Protein AF-M6RIK0-F1 (afdb_monomer_lite)

pLDDT: mean 77.54, std 10.51, range [54.94, 93.0]

Sequence (60 aa):
KLRFNFFIRFQVLLFKKALFIICLLSAVSIFSSDLPDFQLKDQRNKVLNSKNLKGKMVFF

Secondary structure (DSSP, 8-state):
-HHHHHHHHHHHHHHHHHHHHHHHHHHHHHHTS-PPP-EEE-TTS-EEEHHHHTTS----

Organism: NCBI:txid1049910

Structure (mmCIF, N/CA/C/O backbone):
data_AF-M6RIK0-F1
#
_entry.id   AF-M6RIK0-F1
#
loop_
_atom_site.group_PDB
_atom_site.id
_atom_site.type_symbol
_atom_site.label_atom_id
_atom_site.label_alt_id
_atom_site.label_comp_id
_atom_site.label_asym_id
_atom_site.label_entity_id
_atom_site.label_seq_id
_atom_site.pdbx_PDB_ins_code
_atom_site.Cartn_x
_atom_site.Cartn_y
_atom_site.Cartn_z
_atom_site.occupancy
_atom_site.B_iso_or_equiv
_atom_site.auth_seq_id
_atom_site.auth_comp_id
_atom_site.auth_asym_id
_atom_site.auth_atom_id
_atom_site.pdbx_PDB_model_num
ATOM 1 N N . LYS A 1 1 ? 26.846 -6.517 -31.062 1.00 56.56 1 LYS A N 1
ATOM 2 C CA . LYS A 1 1 ? 25.417 -6.936 -31.014 1.00 56.56 1 LYS A CA 1
ATOM 3 C C . LYS A 1 1 ? 25.003 -7.526 -29.650 1.00 56.56 1 LYS A C 1
ATOM 5 O O . LYS A 1 1 ? 23.988 -7.098 -29.125 1.00 56.56 1 LYS A O 1
ATOM 10 N N . LEU A 1 2 ? 25.797 -8.411 -29.018 1.00 61.44 2 LEU A N 1
ATOM 11 C CA . LEU A 1 2 ? 25.448 -9.062 -27.732 1.00 61.44 2 LEU A CA 1
ATOM 12 C C . LEU A 1 2 ? 25.380 -8.124 -26.500 1.00 61.44 2 LEU A C 1
ATOM 14 O O . LEU A 1 2 ? 24.454 -8.226 -25.700 1.00 61.44 2 LEU A O 1
ATOM 18 N N . ARG A 1 3 ? 26.325 -7.177 -26.369 1.00 62.03 3 ARG A N 1
ATOM 19 C CA . ARG A 1 3 ? 26.399 -6.228 -25.233 1.00 62.03 3 ARG A CA 1
ATOM 20 C C . ARG A 1 3 ? 25.165 -5.325 -25.098 1.00 62.03 3 ARG A C 1
ATOM 22 O O . ARG A 1 3 ? 24.735 -5.041 -23.988 1.00 62.03 3 ARG A O 1
ATOM 29 N N . PHE A 1 4 ? 24.568 -4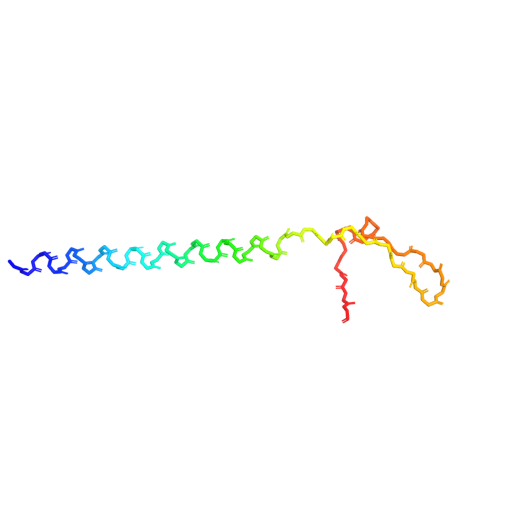.933 -26.223 1.00 63.62 4 PHE A N 1
ATOM 30 C CA . PHE A 1 4 ? 23.358 -4.104 -26.251 1.00 63.62 4 PHE A CA 1
ATOM 31 C C . PHE A 1 4 ? 22.150 -4.844 -25.658 1.00 63.62 4 PHE A C 1
ATOM 33 O O . PHE A 1 4 ? 21.386 -4.277 -24.885 1.00 63.62 4 PHE A O 1
ATOM 40 N N . ASN A 1 5 ? 22.026 -6.143 -25.949 1.00 73.00 5 ASN A N 1
ATOM 41 C CA . ASN A 1 5 ? 20.943 -6.983 -25.437 1.00 73.00 5 ASN A CA 1
ATOM 42 C C . ASN A 1 5 ? 21.059 -7.206 -23.917 1.00 73.00 5 ASN A C 1
ATOM 44 O O . ASN A 1 5 ? 20.060 -7.231 -23.201 1.00 73.00 5 ASN A O 1
ATOM 48 N N . PHE A 1 6 ? 22.289 -7.308 -23.405 1.00 77.44 6 PHE A N 1
ATOM 49 C CA . PHE A 1 6 ? 22.543 -7.377 -21.965 1.00 77.44 6 PHE A CA 1
ATOM 50 C C . PHE A 1 6 ? 22.161 -6.072 -21.254 1.00 77.44 6 PHE A C 1
ATOM 52 O O . PHE A 1 6 ? 21.486 -6.102 -20.228 1.00 77.44 6 PHE A O 1
ATOM 59 N N . PHE A 1 7 ? 22.524 -4.926 -21.836 1.00 81.44 7 PHE A N 1
ATOM 60 C CA . PHE A 1 7 ? 22.206 -3.613 -21.273 1.00 81.44 7 PHE A CA 1
ATOM 61 C C . PHE A 1 7 ? 20.693 -3.350 -21.227 1.00 81.44 7 PHE A C 1
ATOM 63 O O . PHE A 1 7 ? 20.175 -2.876 -20.219 1.00 81.44 7 PHE A O 1
ATOM 70 N N . ILE A 1 8 ? 19.963 -3.745 -22.276 1.00 83.62 8 ILE A N 1
ATOM 71 C CA . ILE A 1 8 ? 18.496 -3.657 -22.320 1.00 83.62 8 ILE A CA 1
ATOM 72 C C . ILE A 1 8 ? 17.863 -4.546 -21.242 1.00 83.62 8 ILE A C 1
ATOM 74 O O . ILE A 1 8 ? 16.977 -4.098 -20.519 1.00 83.62 8 ILE A O 1
ATOM 78 N N . ARG A 1 9 ? 18.336 -5.787 -21.071 1.00 82.19 9 ARG A N 1
ATOM 79 C CA . ARG A 1 9 ? 17.837 -6.680 -20.009 1.00 82.19 9 ARG A CA 1
ATOM 80 C C . ARG A 1 9 ? 18.068 -6.108 -18.612 1.00 82.19 9 ARG A C 1
ATOM 82 O O . ARG A 1 9 ? 17.191 -6.225 -17.761 1.00 82.19 9 ARG A O 1
ATOM 89 N N . PHE A 1 10 ? 19.217 -5.476 -18.387 1.00 85.69 10 PHE A N 1
ATOM 90 C CA . PHE A 1 10 ? 19.537 -4.844 -17.111 1.00 85.69 10 PHE A CA 1
ATOM 91 C C . PHE A 1 10 ? 18.627 -3.641 -16.819 1.00 85.69 10 PHE A C 1
ATOM 93 O O . PHE A 1 10 ? 18.059 -3.552 -15.734 1.00 85.69 10 PHE A O 1
ATOM 100 N N . GLN A 1 11 ? 18.404 -2.777 -17.813 1.00 87.94 11 GLN A N 1
ATOM 101 C CA . GLN A 1 11 ? 17.458 -1.656 -17.733 1.00 87.94 11 GLN A CA 1
ATOM 102 C C . GLN A 1 11 ? 16.031 -2.130 -17.418 1.00 87.94 11 GLN A C 1
ATOM 104 O O . GLN A 1 11 ? 15.385 -1.605 -16.513 1.00 87.94 11 GLN A O 1
ATOM 109 N N . VAL A 1 12 ? 15.553 -3.176 -18.102 1.00 89.38 12 VAL A N 1
ATOM 110 C CA . VAL A 1 12 ? 14.222 -3.760 -17.858 1.00 89.38 12 VAL A CA 1
ATOM 111 C C . VAL A 1 12 ? 14.111 -4.331 -16.442 1.00 89.38 12 VAL A C 1
ATOM 113 O O . VAL A 1 12 ? 13.085 -4.153 -15.782 1.00 89.38 12 VAL A O 1
ATOM 116 N N . LEU A 1 13 ? 15.162 -4.991 -15.946 1.00 90.12 13 LEU A N 1
ATOM 117 C CA . LEU A 1 13 ? 15.192 -5.528 -14.586 1.00 90.12 13 LEU A CA 1
ATOM 118 C C . LEU A 1 13 ? 15.112 -4.407 -13.539 1.00 90.12 13 LEU A C 1
ATOM 120 O O . LEU A 1 13 ? 14.313 -4.505 -12.607 1.00 90.12 13 LEU A O 1
ATOM 124 N N . LEU A 1 14 ? 15.899 -3.341 -13.711 1.00 90.69 14 LEU A N 1
ATOM 125 C CA . LEU A 1 14 ? 15.882 -2.172 -12.830 1.00 90.69 14 LEU A CA 1
ATOM 126 C C . LEU A 1 14 ? 14.523 -1.473 -12.841 1.00 90.69 14 LEU A C 1
ATOM 128 O O . LEU A 1 14 ? 13.972 -1.191 -11.779 1.00 90.69 14 LEU A O 1
ATOM 132 N N . PHE A 1 15 ? 13.944 -1.267 -14.023 1.00 91.06 15 PHE A N 1
ATOM 133 C CA . PHE A 1 15 ? 12.631 -0.647 -14.170 1.00 91.06 15 PHE A CA 1
ATOM 134 C C . PHE A 1 15 ? 11.537 -1.447 -13.452 1.00 91.06 15 PHE A C 1
ATOM 136 O O . PHE A 1 15 ? 10.732 -0.889 -12.708 1.00 91.06 15 PHE A O 1
ATOM 143 N N . LYS A 1 16 ? 11.553 -2.779 -13.589 1.00 92.06 16 LYS A N 1
ATOM 144 C CA . LYS A 1 16 ? 10.597 -3.662 -12.907 1.00 92.06 16 LYS A CA 1
ATOM 145 C C . LYS A 1 16 ? 10.732 -3.593 -11.383 1.00 92.06 16 LYS A C 1
ATOM 147 O O . LYS A 1 16 ? 9.726 -3.619 -10.678 1.00 92.06 16 LYS A O 1
ATOM 152 N N . LYS A 1 17 ? 11.961 -3.491 -10.866 1.00 92.06 17 LYS A N 1
ATOM 153 C CA . LYS A 1 17 ? 12.225 -3.326 -9.427 1.00 92.06 17 LYS A CA 1
ATOM 154 C C . LYS A 1 17 ? 11.760 -1.962 -8.914 1.00 92.06 17 LYS A C 1
ATOM 156 O O . LYS A 1 17 ? 11.126 -1.914 -7.866 1.00 92.06 17 LYS A O 1
ATOM 161 N N . ALA A 1 18 ? 12.015 -0.889 -9.659 1.00 93.00 18 ALA A N 1
ATOM 162 C CA . ALA A 1 18 ? 11.553 0.453 -9.315 1.00 93.00 18 ALA A CA 1
ATOM 163 C C . ALA A 1 18 ? 10.019 0.524 -9.252 1.00 93.00 18 ALA A C 1
ATOM 165 O O . ALA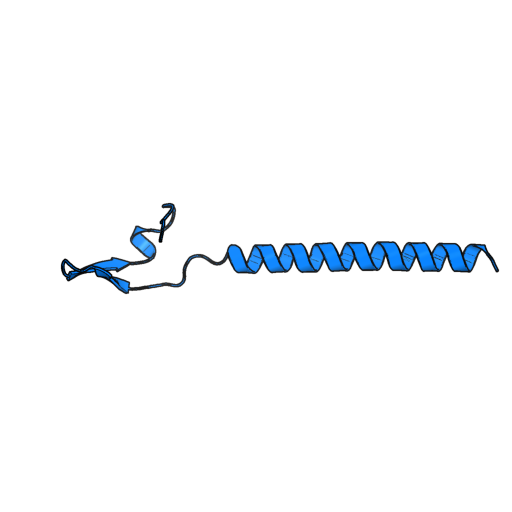 A 1 18 ? 9.471 0.970 -8.247 1.00 93.00 18 ALA A O 1
ATOM 166 N N . LEU A 1 19 ? 9.325 -0.005 -10.267 1.00 91.69 19 LEU A N 1
ATOM 167 C CA . LEU A 1 19 ? 7.861 -0.093 -10.269 1.00 91.69 19 LEU A CA 1
ATOM 168 C C . LEU A 1 19 ? 7.326 -0.868 -9.063 1.00 91.69 19 LEU A C 1
ATOM 170 O O . LEU A 1 19 ? 6.395 -0.413 -8.406 1.00 91.69 19 LEU A O 1
ATOM 174 N N . PHE A 1 20 ? 7.939 -2.007 -8.734 1.00 89.88 20 PHE A N 1
ATOM 175 C CA . PHE A 1 20 ? 7.532 -2.804 -7.579 1.00 89.88 20 PHE A CA 1
ATOM 176 C C . PHE A 1 20 ? 7.641 -2.022 -6.263 1.00 89.88 20 PHE A C 1
ATOM 178 O O . PHE A 1 20 ? 6.720 -2.061 -5.453 1.00 89.88 20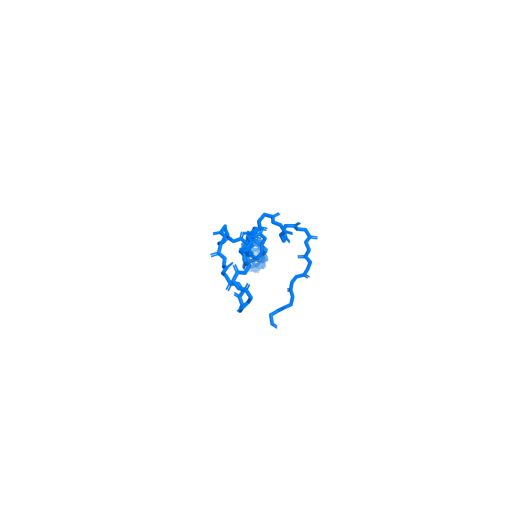 PHE A O 1
ATOM 185 N N . ILE A 1 21 ? 8.735 -1.281 -6.065 1.00 90.81 21 ILE A N 1
ATOM 186 C CA . ILE A 1 21 ? 8.944 -0.464 -4.862 1.00 90.81 21 ILE A CA 1
ATOM 187 C C . ILE A 1 21 ? 7.900 0.657 -4.773 1.00 90.81 21 ILE A C 1
ATOM 189 O O . ILE A 1 21 ? 7.345 0.878 -3.701 1.00 90.81 21 ILE A O 1
ATOM 193 N N . ILE A 1 22 ? 7.574 1.318 -5.888 1.00 88.88 22 ILE A N 1
ATOM 194 C CA . ILE A 1 22 ? 6.545 2.371 -5.932 1.00 88.88 22 ILE A CA 1
ATOM 195 C C . ILE A 1 22 ? 5.160 1.799 -5.591 1.00 88.88 22 ILE A C 1
ATOM 197 O O . ILE A 1 22 ? 4.428 2.383 -4.789 1.00 88.88 22 ILE A O 1
ATOM 201 N N . CYS A 1 23 ? 4.802 0.639 -6.147 1.00 86.62 23 CYS A N 1
ATOM 202 C CA . CYS A 1 23 ? 3.553 -0.050 -5.815 1.00 86.62 23 CYS A CA 1
ATOM 203 C C . CYS A 1 23 ? 3.501 -0.468 -4.338 1.00 86.62 23 CYS A C 1
ATOM 205 O O . CYS A 1 23 ? 2.468 -0.332 -3.691 1.00 86.62 23 CYS A O 1
ATOM 207 N N . LEU A 1 24 ? 4.620 -0.937 -3.783 1.00 84.88 24 LEU A N 1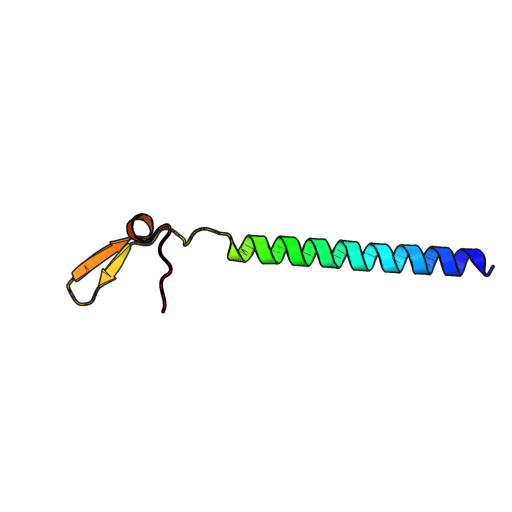
ATOM 208 C CA . LEU A 1 24 ? 4.699 -1.318 -2.377 1.00 84.88 24 LEU A CA 1
ATOM 209 C C . LEU A 1 24 ? 4.541 -0.100 -1.452 1.00 84.88 24 LEU A C 1
ATOM 211 O O . LEU A 1 24 ? 3.758 -0.143 -0.509 1.00 84.88 24 LEU A O 1
ATOM 215 N N . LEU A 1 25 ? 5.237 1.001 -1.747 1.00 82.31 25 LEU A N 1
ATOM 216 C CA . LEU A 1 25 ? 5.151 2.256 -0.989 1.00 82.31 25 LEU A CA 1
ATOM 217 C C . LEU A 1 25 ? 3.747 2.868 -1.037 1.00 82.31 25 LEU A C 1
ATOM 219 O O . LEU A 1 25 ? 3.229 3.309 -0.013 1.00 82.31 25 LEU A O 1
ATOM 223 N N . SER A 1 26 ? 3.114 2.866 -2.210 1.00 77.44 26 SER A N 1
ATOM 224 C CA . SER A 1 26 ? 1.739 3.356 -2.357 1.00 77.44 26 SER A CA 1
ATOM 225 C C . SER A 1 26 ? 0.733 2.483 -1.606 1.00 77.44 26 SER A C 1
ATOM 227 O O . SER A 1 26 ? -0.144 3.025 -0.939 1.00 77.44 26 SER A O 1
ATOM 229 N N . ALA A 1 27 ? 0.895 1.157 -1.617 1.00 73.00 27 ALA A N 1
ATOM 230 C CA . ALA A 1 27 ? 0.060 0.260 -0.821 1.00 73.00 27 ALA A CA 1
ATOM 231 C C . ALA A 1 27 ? 0.194 0.528 0.688 1.00 73.00 27 ALA A C 1
ATOM 233 O O . ALA A 1 27 ? -0.815 0.618 1.381 1.00 73.00 27 ALA A O 1
ATOM 234 N N . VAL A 1 28 ? 1.415 0.729 1.199 1.00 67.81 28 VAL A N 1
ATOM 235 C CA . VAL A 1 28 ? 1.644 1.058 2.620 1.00 67.81 28 VAL A CA 1
ATOM 236 C C . VAL A 1 28 ? 0.970 2.382 3.008 1.00 67.81 28 VAL A C 1
ATOM 238 O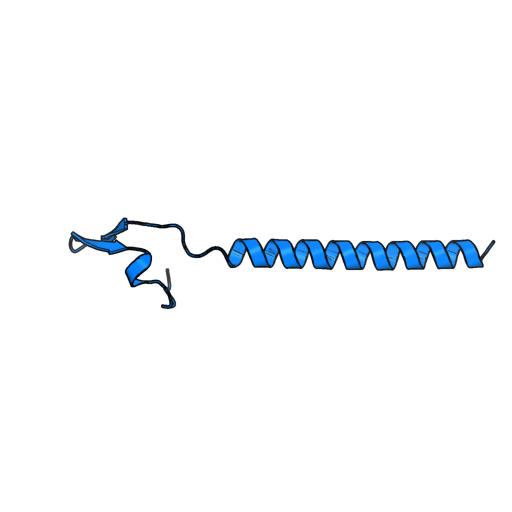 O . VAL A 1 28 ? 0.403 2.483 4.094 1.00 67.81 28 VAL A O 1
ATOM 241 N N . SER A 1 29 ? 0.951 3.376 2.114 1.00 63.44 29 SER A N 1
ATOM 242 C CA . SER A 1 29 ? 0.279 4.655 2.377 1.00 63.44 29 SER A CA 1
ATOM 243 C C . SER A 1 29 ? -1.241 4.530 2.507 1.00 63.44 29 SER A C 1
ATOM 245 O O . SER A 1 29 ? -1.833 5.296 3.264 1.00 63.44 29 SER A O 1
ATOM 247 N N . ILE A 1 30 ? -1.876 3.593 1.797 1.00 62.22 30 ILE A N 1
ATOM 248 C CA . ILE A 1 30 ? -3.334 3.392 1.864 1.00 62.22 30 ILE A CA 1
ATOM 249 C C . ILE A 1 30 ? -3.737 2.822 3.231 1.00 62.22 30 ILE A C 1
ATOM 251 O O . ILE A 1 30 ? -4.770 3.198 3.773 1.00 62.22 30 ILE A O 1
ATOM 255 N N . PHE A 1 31 ? -2.904 1.963 3.823 1.00 59.09 31 PHE A N 1
ATOM 256 C CA . PHE A 1 31 ? -3.164 1.384 5.147 1.00 59.09 31 PHE A CA 1
ATOM 257 C C . PHE A 1 31 ? -2.706 2.266 6.316 1.00 59.09 31 PHE A C 1
ATOM 259 O O . PHE A 1 31 ? -3.120 2.034 7.448 1.00 59.09 31 PHE A O 1
ATOM 266 N N . SER A 1 32 ? -1.867 3.272 6.058 1.00 57.62 32 SER A N 1
ATOM 267 C CA . SER A 1 32 ? -1.378 4.202 7.081 1.00 57.62 32 SER A CA 1
ATOM 268 C C . SER A 1 32 ? -2.269 5.433 7.268 1.00 57.62 32 SER A C 1
ATOM 270 O O . SER A 1 32 ? -1.928 6.290 8.087 1.00 57.62 32 SER A O 1
ATOM 272 N N . SER A 1 33 ? -3.378 5.573 6.530 1.00 60.62 33 SER A N 1
ATOM 273 C CA . SER A 1 33 ? -4.312 6.657 6.820 1.00 60.62 33 SER A CA 1
ATOM 274 C C . SER A 1 33 ? -4.985 6.363 8.156 1.00 60.62 33 SER A C 1
ATOM 276 O O . SER A 1 33 ? -5.708 5.371 8.274 1.00 60.62 33 SER A O 1
ATOM 278 N N . ASP A 1 34 ? -4.725 7.221 9.146 1.00 65.19 34 ASP A N 1
ATOM 279 C CA . ASP A 1 34 ? -5.486 7.296 10.391 1.00 65.19 34 ASP A CA 1
ATOM 280 C C . ASP A 1 34 ? -6.974 7.034 10.105 1.00 65.19 34 ASP A C 1
ATOM 282 O O . ASP A 1 34 ? -7.510 7.541 9.113 1.00 65.19 34 ASP A O 1
ATOM 286 N N . LEU A 1 35 ? -7.629 6.217 10.946 1.00 68.88 35 LEU A N 1
ATOM 287 C CA . LEU A 1 35 ? -9.054 5.912 10.783 1.00 68.88 35 LEU A CA 1
ATOM 288 C C . LEU A 1 35 ? -9.819 7.229 10.550 1.00 68.88 35 LEU A C 1
ATOM 290 O O . LEU A 1 35 ? -9.599 8.175 11.317 1.00 68.88 35 LEU A O 1
ATOM 294 N N . PRO A 1 36 ? -10.695 7.312 9.528 1.00 72.31 36 PRO A N 1
ATOM 295 C CA . PRO A 1 36 ? -11.425 8.541 9.250 1.00 72.31 36 PRO A CA 1
ATOM 296 C C . PRO A 1 36 ? -12.195 8.975 10.493 1.00 72.31 36 PRO A C 1
ATOM 298 O O . PRO A 1 36 ? -12.627 8.137 11.287 1.00 72.31 36 PRO A O 1
ATOM 301 N N . ASP A 1 37 ? -12.373 10.280 10.680 1.00 78.56 37 ASP A N 1
ATOM 302 C CA . ASP A 1 37 ? -13.117 10.765 11.833 1.00 78.56 37 ASP A CA 1
ATOM 303 C C . ASP A 1 37 ? -14.554 10.232 11.799 1.00 78.56 37 ASP A C 1
ATOM 305 O O . ASP A 1 37 ? -15.321 10.509 10.878 1.00 78.56 37 ASP A O 1
ATOM 309 N N . PHE A 1 38 ? -14.916 9.454 12.819 1.00 81.81 38 PHE A N 1
ATOM 310 C CA . PHE A 1 38 ? -16.246 8.874 12.956 1.00 81.81 38 PHE A CA 1
ATOM 311 C C . PHE A 1 38 ? -16.834 9.190 14.328 1.00 81.81 38 PHE A C 1
ATOM 313 O O . PHE A 1 38 ? -16.117 9.300 15.326 1.00 81.81 38 PHE A O 1
ATOM 320 N N . GLN A 1 39 ? -18.160 9.310 14.369 1.00 83.00 39 GLN A N 1
ATOM 321 C CA . GLN A 1 39 ? -18.963 9.291 15.586 1.00 83.00 39 GLN A CA 1
ATOM 322 C C . GLN A 1 39 ? -20.027 8.211 15.423 1.00 83.00 39 GLN A C 1
ATOM 324 O O . GLN A 1 39 ? -20.972 8.369 14.655 1.00 83.00 39 GLN A O 1
ATOM 329 N N . LEU A 1 40 ? -19.857 7.101 16.132 1.00 85.00 40 LEU A N 1
ATOM 330 C CA . LEU A 1 40 ? -20.801 5.990 16.149 1.00 85.00 40 LEU A CA 1
ATOM 331 C C . LEU A 1 40 ? -21.491 5.936 17.508 1.00 85.00 40 LEU A C 1
ATOM 333 O O . LEU A 1 40 ? -20.901 6.284 18.528 1.00 85.00 40 LEU A O 1
ATOM 337 N N . LYS A 1 41 ? -22.749 5.498 17.534 1.00 85.06 41 LYS A N 1
ATOM 338 C CA . LYS A 1 41 ? -23.453 5.203 18.784 1.00 85.06 41 LYS A CA 1
ATOM 339 C C . LYS A 1 41 ? -23.426 3.703 19.028 1.00 85.06 41 LYS A C 1
ATOM 341 O O . LYS A 1 41 ? -23.806 2.928 18.158 1.00 85.06 41 LYS A O 1
ATOM 346 N N . ASP A 1 42 ? -22.982 3.319 20.214 1.00 82.81 42 ASP A N 1
ATOM 347 C CA . ASP A 1 42 ? -23.088 1.952 20.710 1.00 82.81 42 ASP A CA 1
ATOM 348 C C . ASP A 1 42 ? -24.557 1.601 21.027 1.00 82.81 42 ASP A C 1
ATOM 350 O O . ASP A 1 42 ? -25.396 2.486 21.211 1.00 82.81 42 ASP A O 1
ATOM 354 N N . GLN A 1 43 ? -24.861 0.313 21.191 1.00 85.62 43 GLN A N 1
ATOM 355 C CA . GLN A 1 43 ? -26.166 -0.212 21.617 1.00 85.62 43 GLN A CA 1
ATOM 356 C C . GLN A 1 43 ? -26.642 0.392 22.948 1.00 85.62 43 GLN A C 1
ATOM 358 O O . GLN A 1 43 ? -27.838 0.490 23.209 1.00 85.62 43 GLN A O 1
ATOM 363 N N . ARG A 1 44 ? -25.703 0.848 23.786 1.00 87.19 44 ARG A N 1
ATOM 364 C CA . ARG A 1 44 ? -25.966 1.544 25.057 1.00 87.19 44 ARG A CA 1
ATOM 365 C C . ARG A 1 44 ? -26.154 3.056 24.902 1.00 87.19 44 ARG A C 1
ATOM 367 O O . ARG A 1 44 ? -26.091 3.781 25.891 1.00 87.19 44 ARG A O 1
ATOM 374 N N . ASN A 1 45 ? -26.328 3.543 23.674 1.00 80.38 45 ASN A N 1
ATOM 375 C CA . ASN A 1 45 ? -26.435 4.961 23.327 1.00 80.38 45 ASN A CA 1
ATOM 376 C C . ASN A 1 45 ? -25.181 5.796 23.671 1.00 80.38 45 ASN A C 1
ATOM 378 O O . ASN A 1 45 ? -25.231 7.027 23.691 1.00 80.38 45 ASN A O 1
ATOM 382 N N . LYS A 1 46 ? -24.039 5.144 23.934 1.00 83.50 46 LYS A N 1
ATOM 383 C CA . LYS A 1 46 ? -22.753 5.818 24.155 1.00 83.50 46 LYS A CA 1
ATOM 384 C C . LYS A 1 46 ? -22.140 6.231 22.822 1.00 83.50 46 LYS A C 1
ATOM 386 O O . LYS A 1 46 ? -22.093 5.433 21.894 1.00 83.50 46 LYS A O 1
ATOM 391 N N . VAL A 1 47 ? -21.634 7.459 22.746 1.00 82.25 47 VAL A N 1
ATOM 392 C CA . VAL A 1 47 ? -20.939 7.964 21.556 1.00 82.25 47 VAL A CA 1
ATOM 393 C C . VAL A 1 47 ? -19.485 7.487 21.576 1.00 82.25 47 VAL A C 1
ATOM 395 O O . VAL A 1 47 ? -18.712 7.852 22.460 1.00 82.25 47 VAL A O 1
ATOM 398 N N . LEU A 1 48 ? -19.117 6.669 20.596 1.00 78.56 48 LEU A N 1
ATOM 399 C CA . LEU A 1 48 ? -17.748 6.294 20.258 1.00 78.56 48 LEU A CA 1
ATOM 400 C C . LEU A 1 48 ? -17.231 7.249 19.190 1.00 78.56 48 LEU A C 1
ATOM 402 O O . LEU A 1 48 ? -17.885 7.452 18.170 1.00 78.56 48 LEU A O 1
ATOM 406 N N . ASN A 1 49 ? -16.054 7.823 19.418 1.00 80.00 49 ASN A N 1
ATOM 407 C CA . ASN A 1 49 ? -15.383 8.654 18.428 1.00 80.00 49 ASN A CA 1
ATOM 408 C C . ASN A 1 49 ? -14.002 8.084 18.070 1.00 80.00 49 ASN A C 1
ATOM 410 O O . ASN A 1 49 ? -13.361 7.412 18.883 1.00 80.00 49 ASN A O 1
ATOM 414 N N . SER A 1 50 ? -13.541 8.391 16.859 1.00 75.25 50 SER A N 1
ATOM 415 C CA . SER A 1 50 ? -12.184 8.081 16.378 1.00 75.25 50 SER A CA 1
ATOM 416 C C . SER A 1 50 ? -11.098 8.574 17.345 1.00 75.25 50 SER A C 1
ATOM 418 O O . SER A 1 50 ? -10.126 7.874 17.617 1.00 75.25 50 SER A O 1
ATOM 420 N N . LYS A 1 51 ? -11.291 9.758 17.940 1.00 77.56 51 LYS A N 1
ATOM 421 C CA . LYS A 1 51 ? -10.318 10.423 18.826 1.00 77.56 51 LYS A CA 1
ATOM 422 C C . LYS A 1 51 ? -10.027 9.656 20.122 1.00 77.56 51 LYS A C 1
ATOM 424 O O . LYS A 1 51 ? -8.890 9.659 20.577 1.00 77.56 51 LYS A O 1
ATOM 429 N N . ASN A 1 52 ? -11.016 8.981 20.702 1.00 73.88 52 ASN A N 1
ATOM 430 C CA . ASN A 1 52 ? -10.891 8.192 21.935 1.00 73.88 52 ASN A CA 1
ATOM 431 C C . ASN A 1 52 ? -10.289 6.796 21.678 1.00 73.88 52 ASN A C 1
ATOM 433 O O . ASN A 1 52 ? -9.879 6.092 22.608 1.00 73.88 52 ASN A O 1
ATOM 437 N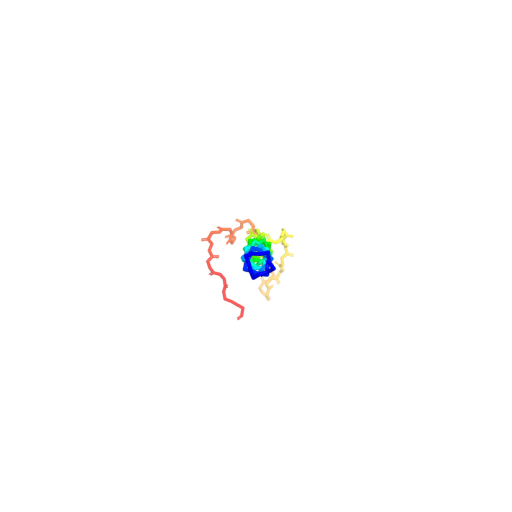 N . LEU A 1 53 ? -10.248 6.398 20.404 1.00 73.50 53 LEU A N 1
ATOM 438 C CA . LEU A 1 53 ? -9.707 5.130 19.921 1.00 73.50 53 LEU A CA 1
ATOM 439 C C . LEU A 1 53 ? -8.336 5.294 19.248 1.00 73.50 53 LEU A C 1
ATOM 441 O O . LEU A 1 53 ? -7.675 4.296 18.968 1.00 73.50 53 LEU A O 1
ATOM 445 N N . LYS A 1 54 ? -7.866 6.532 19.042 1.00 72.31 54 LYS A N 1
ATOM 446 C CA . LYS A 1 54 ? -6.542 6.819 18.483 1.00 72.31 54 LYS A CA 1
ATOM 447 C C . LYS A 1 54 ? -5.447 6.181 19.348 1.00 72.31 54 LYS A C 1
ATOM 449 O O . LYS A 1 54 ? -5.365 6.440 20.546 1.00 72.31 54 LYS A O 1
ATOM 454 N N . GLY A 1 55 ? -4.615 5.337 18.736 1.00 73.94 55 GLY A N 1
ATOM 455 C CA . GLY A 1 55 ? -3.531 4.613 19.416 1.00 73.94 55 GLY A CA 1
ATOM 456 C C . GLY A 1 55 ? -3.953 3.325 20.133 1.00 73.94 55 GLY A C 1
ATOM 457 O O . GLY A 1 55 ? -3.111 2.686 20.760 1.00 73.94 55 GLY A O 1
ATOM 458 N N . LYS A 1 56 ? -5.225 2.916 20.040 1.00 74.81 56 LYS A N 1
ATOM 459 C CA . LYS A 1 56 ? -5.709 1.624 20.545 1.00 74.81 56 LYS A CA 1
ATOM 460 C C . LYS A 1 56 ? -5.988 0.686 19.375 1.00 74.81 56 LYS A C 1
ATOM 462 O O . LYS A 1 56 ? -6.599 1.083 18.388 1.00 74.81 56 LYS A O 1
ATOM 467 N N . MET A 1 57 ? -5.557 -0.566 19.499 1.00 71.56 57 MET A N 1
ATOM 468 C CA . MET A 1 57 ? -5.900 -1.612 18.538 1.00 71.56 57 MET A CA 1
ATOM 469 C C . MET A 1 57 ? -7.369 -2.008 18.745 1.00 71.56 57 MET A C 1
ATOM 471 O O . MET A 1 57 ? -7.740 -2.441 19.836 1.00 71.56 57 MET A O 1
ATOM 475 N N . VAL A 1 58 ? -8.204 -1.814 17.723 1.00 65.44 58 VAL A N 1
ATOM 476 C CA . VAL A 1 58 ? -9.632 -2.170 17.733 1.00 65.44 58 VAL A CA 1
ATOM 477 C C . VAL A 1 58 ? -9.823 -3.414 16.872 1.00 65.44 58 VAL A C 1
ATOM 479 O O . VAL A 1 58 ? -9.350 -3.453 15.738 1.00 65.44 58 VAL A O 1
ATOM 482 N N . PHE A 1 59 ? -10.506 -4.422 17.411 1.00 69.38 59 PHE A N 1
ATOM 483 C CA . PHE A 1 59 ? -10.913 -5.620 16.679 1.00 69.38 59 PHE A CA 1
ATOM 484 C C . PHE A 1 59 ? -12.390 -5.478 16.293 1.00 69.38 59 PHE A C 1
ATOM 486 O O . PHE A 1 59 ? -13.199 -5.110 17.146 1.00 69.38 59 PHE A O 1
ATOM 493 N N . PHE A 1 60 ? -12.700 -5.715 15.017 1.00 54.94 60 PHE A N 1
ATOM 494 C CA . PHE A 1 60 ? -14.063 -5.767 14.476 1.00 54.94 60 PHE A CA 1
ATOM 495 C C . PHE A 1 60 ? -14.606 -7.193 14.509 1.00 54.94 60 PHE A C 1
ATOM 497 O O . PHE A 1 60 ? -13.794 -8.124 14.303 1.00 54.94 60 PHE A O 1
#

Foldseek 3Di:
DVVVVVVVVVVVVVVVVVVVVVVVVVVVVVVPPQDPWDWDADPVRDTDTSVVCVPPDDDD

Radius of gyration: 23.22 Å; chains: 1; bounding box: 53×20×56 Å